Protein AF-A0A392PAN4-F1 (afdb_monomer_lite)

pLDDT: mean 82.79, std 13.72, range [45.28, 97.62]

Secondary structure (DSSP, 8-state):
----PPPHHHHHHHHHHHHHHHHHHHHHHHHHHHHHHHHHHHHHHHHHHHHHHHSS-S-SS-HHHHHHHHHHHHHH-TT--HHHHHHHHHHHHS-SSSS-HHHHHHH----S-HHHHHHHHHHHHHTSTT--HHHHHHHHHHHS-HHHHHHHHHHHTTS---HHHHHHHHHHHHT-

InterPro domains:
  IPR005162 Retrotransposon-derived protein PEG10, N-terminal capsid-like domain [PF03732] (67-145)

Organism: NCBI:txid97028

Radius of gyration: 30.58 Å; chains: 1; bounding box: 73×33×94 Å

Sequence (176 aa):
MPSKKVTPAAFTKMESRVESLEGEISEIRSTLIGVQNTVKENHASLIAMLEKCLGKSLASEEEGSTIHFFNSLIGEDEVLTWESLKEALMERYGGHGEGDVYEQLTDLKQEGTVEEYITEFEYLIAQIPKLPEKQFCGYFLHGLKSEIRGKVRSLAAMGEMNRTKLLQVTRAVERE

Foldseek 3Di:
DDDPDQDPVNVVVVVVVVVVVVVVVVVVVVVVVVVVVVVVVVVVVVQVVLCVLLVHHCPPPCPVVVVVLVVVQCVVDVDCDPVNVVVSSCVVRVDDDPDALVVVLQPAAPPDDLVVSVVVLVSSCVVPDDDDFVVSCVSSLNRYDPQLSVQLVVVCVVDPDGPVNSSVSSNVSRVD

Structure (mmCIF, N/CA/C/O backbone):
data_AF-A0A392PAN4-F1
#
_entry.id   AF-A0A392PAN4-F1
#
loop_
_atom_site.group_PDB
_atom_site.id
_atom_site.type_symbol
_atom_site.label_atom_id
_atom_site.label_alt_id
_atom_site.label_comp_id
_atom_site.label_asym_id
_atom_site.label_entity_id
_atom_site.label_seq_id
_atom_site.pdbx_PDB_ins_code
_atom_site.Cartn_x
_atom_site.Cartn_y
_atom_site.Cartn_z
_atom_site.occupancy
_atom_site.B_iso_or_equiv
_atom_site.auth_seq_id
_atom_site.auth_comp_id
_atom_site.auth_asym_id
_atom_site.auth_atom_id
_atom_site.pdbx_PDB_model_num
ATOM 1 N N . MET A 1 1 ? 47.818 -2.870 -68.012 1.00 50.97 1 MET A N 1
ATOM 2 C CA . MET A 1 1 ? 46.469 -2.378 -67.646 1.00 50.97 1 MET A CA 1
ATOM 3 C C . MET A 1 1 ? 46.524 -0.860 -67.544 1.00 50.97 1 MET A C 1
ATOM 5 O O . MET A 1 1 ? 47.509 -0.381 -66.995 1.00 50.97 1 MET A O 1
ATOM 9 N N . PRO A 1 2 ? 45.564 -0.091 -68.086 1.00 52.97 2 PRO A N 1
ATOM 10 C CA . PRO A 1 2 ? 45.598 1.360 -67.952 1.00 52.97 2 PRO A CA 1
ATOM 11 C C . PRO A 1 2 ? 45.207 1.756 -66.521 1.00 52.97 2 PRO A C 1
ATOM 13 O O . PRO A 1 2 ? 44.159 1.346 -66.023 1.00 52.97 2 PRO A O 1
ATOM 16 N N . SER A 1 3 ? 46.049 2.546 -65.854 1.00 58.22 3 SER A N 1
ATOM 17 C CA . SER A 1 3 ? 45.756 3.102 -64.531 1.00 58.22 3 SER A CA 1
ATOM 18 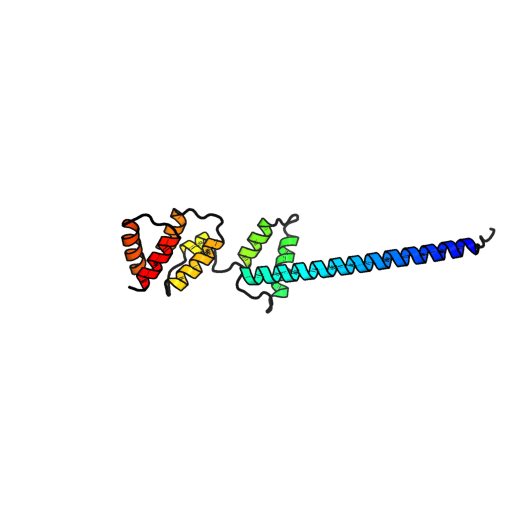C C . SER A 1 3 ? 44.596 4.094 -64.642 1.00 58.22 3 SER A C 1
ATOM 20 O O . SER A 1 3 ? 44.734 5.136 -65.286 1.00 58.22 3 SER A O 1
ATOM 22 N N . LYS A 1 4 ? 43.442 3.783 -64.035 1.00 68.19 4 LYS A N 1
ATOM 23 C CA . LYS A 1 4 ? 42.319 4.727 -63.915 1.00 68.19 4 LYS A CA 1
ATOM 24 C C . LYS A 1 4 ? 42.790 5.944 -63.114 1.00 68.19 4 LYS A C 1
ATOM 26 O O . LYS A 1 4 ? 42.970 5.853 -61.904 1.00 68.19 4 LYS A O 1
ATOM 31 N N . LYS A 1 5 ? 43.007 7.077 -63.785 1.00 70.75 5 LYS A N 1
ATOM 32 C CA . LYS A 1 5 ? 43.281 8.356 -63.121 1.00 70.75 5 LYS A CA 1
ATOM 33 C C . LYS A 1 5 ? 41.961 8.911 -62.588 1.00 70.75 5 LYS A C 1
ATOM 35 O O . LYS A 1 5 ? 41.019 9.090 -63.356 1.00 70.75 5 LYS A O 1
ATOM 40 N N . VAL A 1 6 ? 41.885 9.140 -61.279 1.00 69.25 6 VAL A N 1
ATOM 41 C CA . VAL A 1 6 ? 40.736 9.800 -60.645 1.00 69.25 6 VAL A CA 1
ATOM 42 C C . VAL A 1 6 ? 40.687 11.244 -61.140 1.00 69.25 6 VAL A C 1
ATOM 44 O O . VAL A 1 6 ? 41.702 11.938 -61.135 1.00 69.25 6 VAL A O 1
ATOM 47 N N . THR A 1 7 ? 39.526 11.684 -61.623 1.00 83.62 7 THR A N 1
ATOM 48 C CA . THR A 1 7 ? 39.338 13.053 -62.113 1.00 83.62 7 THR A CA 1
ATOM 49 C C . THR A 1 7 ? 39.040 14.004 -60.949 1.00 83.62 7 THR A C 1
ATOM 51 O O . THR A 1 7 ? 38.377 13.593 -59.996 1.00 83.62 7 THR A O 1
ATOM 54 N N . PRO A 1 8 ? 39.448 15.285 -61.021 1.00 83.19 8 PRO A N 1
ATOM 55 C CA . PRO A 1 8 ? 39.136 16.279 -59.987 1.00 83.19 8 PRO A CA 1
ATOM 56 C C . PRO A 1 8 ? 37.639 16.358 -59.647 1.00 83.19 8 PRO A C 1
ATOM 58 O O . PRO A 1 8 ? 37.271 16.416 -58.483 1.00 83.19 8 PRO A O 1
ATOM 61 N N . ALA A 1 9 ? 36.761 16.225 -60.648 1.00 85.19 9 ALA A N 1
ATOM 62 C CA . ALA A 1 9 ? 35.311 16.190 -60.443 1.00 85.19 9 ALA A CA 1
ATOM 63 C C . ALA A 1 9 ? 34.831 14.986 -59.605 1.00 85.19 9 ALA A C 1
ATOM 65 O O . ALA A 1 9 ? 33.872 15.099 -58.844 1.00 85.19 9 ALA A O 1
ATOM 66 N N . ALA A 1 10 ? 35.487 13.826 -59.731 1.00 85.81 10 ALA A N 1
ATOM 67 C CA . ALA A 1 10 ? 35.180 12.661 -58.906 1.00 85.81 10 ALA A CA 1
ATOM 68 C C . ALA A 1 10 ? 35.644 12.853 -57.454 1.00 85.81 10 ALA A C 1
ATOM 70 O O . ALA A 1 10 ? 34.995 12.335 -56.549 1.00 85.81 10 ALA A O 1
ATOM 71 N N . PHE A 1 11 ? 36.723 13.613 -57.240 1.00 86.50 11 PHE A N 1
ATOM 72 C CA . PHE A 1 11 ? 37.213 13.976 -55.911 1.00 86.50 11 PHE A CA 1
ATOM 73 C C . PHE A 1 11 ? 36.266 14.962 -55.214 1.00 86.50 11 PHE A C 1
ATOM 75 O O . PHE A 1 11 ? 35.783 14.655 -54.133 1.00 86.50 11 PHE A O 1
ATOM 82 N N . THR A 1 12 ? 35.853 16.043 -55.885 1.00 91.19 12 THR A N 1
ATOM 83 C CA . THR A 1 12 ? 34.876 17.007 -55.337 1.00 91.19 12 THR A CA 1
ATOM 84 C C . THR A 1 12 ? 33.529 16.358 -55.006 1.00 91.19 12 THR A C 1
ATOM 86 O O . THR A 1 12 ? 32.909 16.662 -53.993 1.00 91.19 12 THR A O 1
ATOM 89 N N . LYS A 1 13 ? 33.070 15.407 -55.833 1.00 92.12 13 LYS A N 1
ATOM 90 C CA . LYS A 1 13 ? 31.862 14.618 -55.537 1.00 92.12 13 LYS A CA 1
ATOM 91 C C . LYS A 1 13 ? 32.039 13.707 -54.317 1.00 92.12 13 LYS A C 1
ATOM 93 O O . LYS A 1 13 ? 31.056 13.331 -53.687 1.00 92.12 13 LYS A O 1
ATOM 98 N N . MET A 1 14 ? 33.261 13.272 -54.032 1.00 91.88 14 MET A N 1
ATOM 99 C CA . MET A 1 14 ? 33.560 12.461 -52.856 1.00 91.88 14 MET A CA 1
ATOM 100 C C . MET A 1 14 ? 33.595 13.331 -51.602 1.00 91.88 14 MET A C 1
ATOM 102 O O . MET A 1 14 ? 32.971 12.952 -50.621 1.00 91.88 14 MET A O 1
ATOM 106 N N . GLU A 1 15 ? 34.226 14.505 -51.668 1.00 92.44 15 GLU A N 1
ATOM 107 C CA . GLU A 1 15 ? 34.253 15.491 -50.579 1.00 92.44 15 GLU A CA 1
ATOM 108 C C . GLU A 1 15 ? 32.840 15.893 -50.151 1.00 92.44 15 GLU A C 1
ATOM 110 O O . GLU A 1 15 ? 32.498 15.745 -48.983 1.00 92.44 15 GLU A O 1
ATOM 115 N N . SER A 1 16 ? 31.965 16.256 -51.094 1.00 94.06 16 SER A N 1
ATOM 116 C CA . SER A 1 16 ? 30.584 16.626 -50.750 1.00 94.06 16 SER A CA 1
ATOM 117 C C . SER A 1 16 ? 29.777 15.476 -50.137 1.00 94.06 16 SER A C 1
ATOM 119 O O . SER A 1 16 ? 28.905 15.691 -49.297 1.00 94.06 16 SER A O 1
ATOM 121 N N . ARG A 1 17 ? 30.066 14.228 -50.530 1.00 95.50 17 ARG A N 1
ATOM 122 C CA . ARG A 1 17 ? 29.451 13.042 -49.913 1.00 95.50 17 ARG A CA 1
ATOM 123 C C . ARG A 1 17 ? 29.974 12.793 -48.506 1.00 95.50 17 ARG A C 1
ATOM 125 O O . ARG A 1 17 ? 29.199 12.348 -47.669 1.00 95.50 17 ARG A O 1
ATOM 132 N N . VAL A 1 18 ? 31.259 13.040 -48.261 1.00 95.19 18 VAL A N 1
ATOM 133 C CA . VAL A 1 18 ? 31.852 12.934 -46.924 1.00 95.19 18 VAL A CA 1
ATOM 134 C C . VAL A 1 18 ? 31.238 13.989 -46.007 1.00 95.19 18 VAL A C 1
ATOM 136 O O . VAL A 1 18 ? 30.734 13.616 -44.956 1.00 95.19 18 VAL A O 1
ATOM 139 N N . GLU A 1 19 ? 31.144 15.246 -46.447 1.00 95.62 19 GLU A N 1
ATOM 140 C CA . GLU A 1 19 ? 30.498 16.320 -45.676 1.00 95.62 19 GLU A CA 1
ATOM 141 C C . GLU A 1 19 ? 29.033 15.995 -45.336 1.00 95.62 19 GLU A C 1
ATOM 143 O O . GLU A 1 19 ? 28.597 16.180 -44.200 1.00 95.62 19 GLU A O 1
ATOM 148 N N . SER A 1 20 ? 28.271 15.449 -46.293 1.00 95.75 20 SER A N 1
ATOM 149 C CA . SER A 1 20 ? 26.887 15.011 -46.051 1.00 95.75 20 SER A CA 1
ATOM 150 C C . SER A 1 20 ? 26.806 13.905 -44.995 1.00 95.75 20 SER A C 1
ATOM 152 O O . SER A 1 20 ? 25.975 13.976 -44.093 1.00 95.75 20 SER A O 1
ATOM 154 N N . LEU A 1 21 ? 27.676 12.893 -45.082 1.00 95.69 21 LEU A N 1
ATOM 155 C CA . LEU A 1 21 ? 27.711 11.786 -44.122 1.00 95.69 21 LEU A CA 1
ATOM 156 C C . LEU A 1 21 ? 28.148 12.250 -42.729 1.00 95.69 21 LEU A C 1
ATOM 158 O O . LEU A 1 21 ? 27.616 11.775 -41.729 1.00 95.69 21 LEU A O 1
ATOM 162 N N . GLU A 1 22 ? 29.097 13.179 -42.642 1.00 96.00 22 GLU A N 1
ATOM 163 C CA . GLU A 1 22 ? 29.507 13.787 -41.374 1.00 96.00 22 GLU A CA 1
ATOM 164 C C . GLU A 1 22 ? 28.353 14.567 -40.729 1.00 96.00 22 GLU A C 1
ATOM 166 O O . GLU A 1 22 ? 28.155 14.474 -39.513 1.00 96.00 22 GLU A O 1
ATOM 171 N N . GLY A 1 23 ? 27.545 15.257 -41.542 1.00 96.81 23 GLY A N 1
ATOM 172 C CA . GLY A 1 23 ? 26.300 15.894 -41.112 1.00 96.81 23 GLY A CA 1
ATOM 173 C C . GLY A 1 23 ? 25.300 14.895 -40.522 1.00 96.81 23 GLY A C 1
ATOM 174 O O . GLY A 1 23 ? 24.870 15.065 -39.380 1.00 96.81 23 GLY A O 1
ATOM 175 N N . GLU A 1 24 ? 24.995 13.818 -41.250 1.00 96.06 24 GLU A N 1
ATOM 176 C CA . GLU A 1 24 ? 24.083 12.755 -40.793 1.00 96.06 24 GLU A CA 1
ATOM 177 C C . GLU A 1 24 ? 24.583 12.081 -39.501 1.00 96.06 24 GLU A C 1
ATOM 179 O O . GLU A 1 24 ? 23.814 11.862 -38.565 1.00 96.06 24 GLU A O 1
ATOM 184 N N . ILE A 1 25 ? 25.887 11.798 -39.393 1.00 95.88 25 ILE A N 1
ATOM 185 C CA . ILE A 1 25 ? 26.489 11.219 -38.179 1.00 95.88 25 ILE A CA 1
ATOM 186 C C . ILE A 1 25 ? 26.352 12.170 -36.984 1.00 95.88 25 ILE A C 1
ATOM 188 O O . ILE A 1 25 ? 26.114 11.719 -35.860 1.00 95.88 25 ILE A O 1
ATOM 192 N N . SER A 1 26 ? 26.513 13.477 -37.203 1.00 95.81 26 SER A N 1
ATOM 193 C CA . SER A 1 26 ? 26.331 14.486 -36.157 1.00 95.81 26 SER A CA 1
ATOM 194 C C . SER A 1 26 ? 24.885 14.518 -35.654 1.00 95.81 26 SER A C 1
ATOM 196 O O . SER A 1 26 ? 24.650 14.530 -34.443 1.00 95.81 26 SER A O 1
ATOM 198 N N . GLU A 1 27 ? 23.914 14.451 -36.568 1.00 96.69 27 GLU A N 1
ATOM 199 C CA . GLU A 1 27 ? 22.492 14.391 -36.223 1.00 96.69 27 GLU A CA 1
ATOM 200 C C . GLU A 1 27 ? 22.164 13.127 -35.418 1.00 96.69 27 GLU A C 1
ATOM 202 O O . GLU A 1 27 ? 21.604 13.224 -34.326 1.00 96.69 27 GLU A O 1
ATOM 207 N N . ILE A 1 28 ? 22.629 11.957 -35.871 1.00 96.81 28 ILE A N 1
ATOM 208 C CA . ILE A 1 28 ? 22.453 10.682 -35.158 1.00 96.81 28 ILE A CA 1
ATOM 209 C C . ILE A 1 28 ? 23.035 10.751 -33.742 1.00 96.81 28 ILE A C 1
ATOM 211 O O . ILE A 1 28 ? 22.403 10.2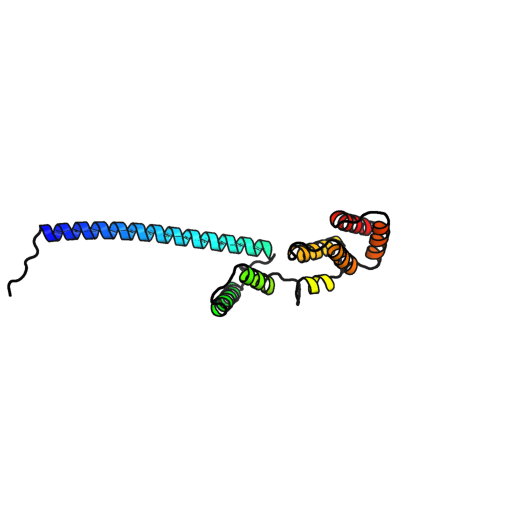93 -32.788 1.00 96.81 28 ILE A O 1
ATOM 215 N N . ARG A 1 29 ? 24.229 11.335 -33.572 1.00 95.50 29 ARG A N 1
ATOM 216 C CA . ARG A 1 29 ? 24.840 11.511 -32.243 1.00 95.50 29 ARG A CA 1
ATOM 217 C C . ARG A 1 29 ? 23.979 12.383 -31.339 1.00 95.50 29 ARG A C 1
ATOM 219 O O . ARG A 1 29 ? 23.805 12.042 -30.172 1.00 95.50 29 ARG A O 1
ATOM 226 N N . SER A 1 30 ? 23.431 13.473 -31.870 1.00 95.25 30 SER A N 1
ATOM 227 C CA . SER A 1 30 ? 22.530 14.353 -31.124 1.00 95.25 30 SER A CA 1
ATOM 228 C C . SER A 1 30 ? 21.270 13.607 -30.675 1.00 95.25 30 SER A C 1
ATOM 230 O O . SER A 1 30 ? 20.923 13.629 -29.492 1.00 95.25 30 SER A O 1
ATOM 232 N N . THR A 1 31 ? 20.635 12.858 -31.583 1.00 96.12 31 THR A N 1
ATOM 233 C CA . THR A 1 31 ? 19.462 12.035 -31.258 1.00 96.12 31 THR A CA 1
ATOM 234 C C . THR A 1 31 ? 19.784 10.993 -30.192 1.00 96.12 31 THR A C 1
ATOM 236 O O . THR A 1 31 ? 19.012 10.827 -29.248 1.00 96.12 31 THR A O 1
ATOM 239 N N . LEU A 1 32 ? 20.934 10.321 -30.293 1.00 94.06 32 LEU A N 1
ATOM 240 C CA . LEU A 1 32 ? 21.348 9.309 -29.324 1.00 94.06 32 LEU A CA 1
ATOM 241 C C . LEU A 1 32 ? 21.555 9.904 -27.924 1.00 94.06 32 LEU A C 1
ATOM 243 O O . LEU A 1 32 ? 21.117 9.311 -26.940 1.00 94.06 32 LEU A O 1
ATOM 247 N N . ILE A 1 33 ? 22.160 11.093 -27.832 1.00 95.31 33 ILE A N 1
ATOM 248 C CA . ILE A 1 33 ? 22.291 11.829 -26.566 1.00 95.31 33 ILE A CA 1
ATOM 249 C C . ILE A 1 33 ? 20.907 12.168 -25.999 1.00 95.31 33 ILE A C 1
ATOM 251 O O . ILE A 1 33 ? 20.674 11.969 -24.807 1.00 95.31 33 ILE A O 1
ATOM 255 N N . GLY A 1 34 ? 19.979 12.630 -26.844 1.00 95.12 34 GLY A N 1
ATOM 256 C CA . GLY A 1 34 ? 18.596 12.905 -26.448 1.00 95.12 34 GLY A CA 1
ATOM 257 C C . GLY A 1 34 ? 17.912 11.680 -25.840 1.00 95.12 34 GLY A C 1
ATOM 258 O O . GLY A 1 34 ? 17.422 11.744 -24.715 1.00 95.12 34 GLY A O 1
ATOM 259 N N . VAL A 1 35 ? 17.966 10.540 -26.533 1.00 92.75 35 VAL A N 1
ATOM 260 C CA . VAL A 1 35 ? 17.416 9.266 -26.041 1.00 92.75 35 VAL A CA 1
ATOM 261 C C . VAL A 1 35 ? 18.061 8.859 -24.717 1.00 92.75 35 VAL A C 1
ATOM 263 O O . VAL A 1 35 ? 17.358 8.490 -23.778 1.00 92.75 35 VAL A O 1
ATOM 266 N N . GLN A 1 36 ? 19.387 8.957 -24.604 1.00 89.88 36 GLN A N 1
ATOM 267 C CA . GLN A 1 36 ? 20.101 8.588 -23.383 1.00 89.88 36 GLN A CA 1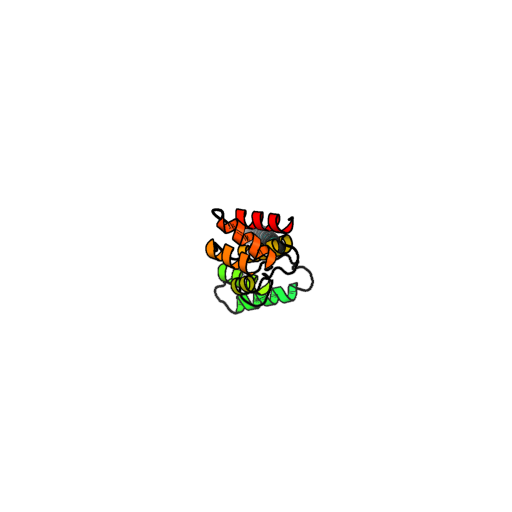
ATOM 268 C C . GLN A 1 36 ? 19.693 9.461 -22.187 1.00 89.88 36 GLN A C 1
ATOM 270 O O . GLN A 1 36 ? 19.553 8.946 -21.077 1.00 89.88 36 GLN A O 1
ATOM 275 N N . ASN A 1 37 ? 19.478 10.761 -22.403 1.00 90.75 37 ASN A N 1
ATOM 276 C CA . ASN A 1 37 ? 18.998 11.667 -21.362 1.00 90.75 37 ASN A CA 1
ATOM 277 C C . ASN A 1 37 ? 17.571 11.313 -20.932 1.00 90.75 37 ASN A C 1
ATOM 279 O O . ASN A 1 37 ? 17.333 11.144 -19.739 1.00 90.75 37 ASN A O 1
ATOM 283 N N . THR A 1 38 ? 16.657 11.087 -21.881 1.00 91.62 38 THR A N 1
ATOM 284 C CA . THR A 1 38 ? 15.278 10.675 -21.573 1.00 91.62 38 THR A CA 1
ATOM 285 C C . THR A 1 38 ? 15.230 9.350 -20.809 1.00 91.62 38 THR A C 1
ATOM 287 O O . THR A 1 38 ? 14.469 9.212 -19.857 1.00 91.62 38 THR A O 1
ATOM 290 N N . VAL A 1 39 ? 16.071 8.373 -21.163 1.00 83.06 39 VAL A N 1
ATOM 291 C CA . VAL A 1 39 ? 16.153 7.101 -20.425 1.00 83.06 39 VAL A CA 1
ATOM 292 C C . VAL A 1 39 ? 16.628 7.322 -18.988 1.00 83.06 39 VAL A C 1
ATOM 294 O O . VAL A 1 39 ? 16.052 6.745 -18.067 1.00 83.06 39 VAL A O 1
ATOM 297 N N . LYS A 1 40 ? 17.640 8.172 -18.771 1.00 80.56 40 LYS A N 1
ATOM 298 C CA . LYS A 1 40 ? 18.112 8.509 -17.418 1.00 80.56 40 LYS A CA 1
ATOM 299 C C . LYS A 1 40 ? 17.032 9.202 -16.590 1.00 80.56 40 LYS A C 1
ATOM 301 O O . LYS A 1 40 ? 16.852 8.850 -15.429 1.00 80.56 40 LYS A O 1
ATOM 306 N N . GLU A 1 41 ? 16.310 10.150 -17.179 1.00 84.19 41 GLU A N 1
ATOM 307 C CA . GLU A 1 41 ? 15.205 10.855 -16.519 1.00 84.19 41 GLU A CA 1
ATOM 308 C C . GLU A 1 41 ? 14.057 9.908 -16.159 1.00 84.19 41 GLU A C 1
ATOM 310 O O . GLU A 1 41 ? 13.551 9.948 -15.035 1.00 84.19 41 GLU A O 1
ATOM 315 N N . ASN A 1 42 ? 13.685 9.011 -17.074 1.00 81.31 42 ASN A N 1
ATOM 316 C CA . ASN A 1 42 ? 12.671 7.991 -16.820 1.00 81.31 42 ASN A CA 1
ATOM 317 C C . ASN A 1 42 ? 13.104 7.038 -15.703 1.00 81.31 42 ASN A C 1
ATOM 319 O O . ASN A 1 42 ? 12.303 6.733 -14.824 1.00 81.31 42 ASN A O 1
ATOM 323 N N . HIS A 1 43 ? 14.368 6.605 -15.699 1.00 79.62 43 HIS A N 1
ATOM 324 C CA . HIS A 1 43 ? 14.910 5.748 -14.646 1.00 79.62 43 HIS A CA 1
ATOM 325 C C . HIS A 1 43 ? 14.885 6.458 -13.284 1.00 79.62 43 HIS A C 1
ATOM 327 O O . HIS A 1 43 ? 14.361 5.908 -12.320 1.00 79.62 43 HIS A O 1
ATOM 333 N N . ALA A 1 44 ? 15.360 7.705 -13.209 1.00 74.81 44 ALA A N 1
ATOM 334 C CA . ALA A 1 44 ? 15.316 8.493 -11.978 1.00 74.81 44 ALA A CA 1
ATOM 335 C C . ALA A 1 44 ? 13.875 8.707 -11.479 1.00 74.81 44 ALA A C 1
ATOM 337 O O . ALA A 1 44 ? 13.606 8.589 -10.285 1.00 74.81 44 ALA A O 1
ATOM 338 N N . SER A 1 45 ? 12.936 8.964 -12.394 1.00 75.12 45 SER A N 1
ATOM 339 C CA . SER A 1 45 ? 11.514 9.127 -12.064 1.00 75.12 45 SER A CA 1
ATOM 340 C C . SER A 1 45 ? 10.892 7.830 -11.546 1.00 75.12 45 SER A C 1
ATOM 342 O O . SER A 1 45 ? 10.120 7.863 -10.589 1.00 75.12 45 SER A O 1
ATOM 344 N N . LEU A 1 46 ? 11.242 6.688 -12.149 1.00 73.06 46 LEU A N 1
ATOM 345 C CA . LEU A 1 46 ? 10.797 5.369 -11.706 1.00 73.06 46 LEU A CA 1
ATOM 346 C C . LEU A 1 46 ? 11.331 5.055 -10.303 1.00 73.06 46 LEU A C 1
ATOM 348 O O . LEU A 1 46 ? 10.548 4.655 -9.447 1.00 73.06 46 LEU A O 1
ATOM 352 N N . ILE A 1 47 ? 12.625 5.287 -10.048 1.00 69.75 47 ILE A N 1
ATOM 353 C CA . ILE A 1 47 ? 13.234 5.098 -8.722 1.00 69.75 47 ILE A CA 1
ATOM 354 C C . ILE A 1 47 ? 12.511 5.961 -7.690 1.00 69.75 47 ILE A C 1
ATOM 356 O O . ILE A 1 47 ? 12.024 5.433 -6.698 1.00 69.75 47 ILE A O 1
ATOM 360 N N . ALA A 1 48 ? 12.351 7.260 -7.953 1.00 68.69 48 ALA A N 1
ATOM 361 C CA . ALA A 1 48 ? 11.671 8.164 -7.028 1.00 68.69 48 ALA A CA 1
ATOM 362 C C . ALA A 1 48 ? 10.214 7.743 -6.756 1.00 68.69 48 ALA A C 1
ATOM 364 O O . ALA A 1 48 ? 9.719 7.882 -5.635 1.00 68.69 48 ALA A O 1
ATOM 365 N N . MET A 1 49 ? 9.512 7.218 -7.768 1.00 70.62 49 MET A N 1
ATOM 366 C CA . MET A 1 49 ? 8.167 6.670 -7.590 1.00 70.62 49 MET A CA 1
ATOM 367 C C . MET A 1 49 ? 8.185 5.422 -6.699 1.00 70.62 49 MET A C 1
ATOM 369 O O . MET A 1 49 ? 7.370 5.323 -5.784 1.00 70.62 49 MET A O 1
ATOM 373 N N . LEU A 1 50 ? 9.119 4.498 -6.937 1.00 64.38 50 LEU A N 1
ATOM 374 C CA . LEU A 1 50 ? 9.263 3.263 -6.166 1.00 64.38 50 LEU A CA 1
ATOM 375 C C . LEU A 1 50 ? 9.652 3.542 -4.710 1.00 64.38 50 LEU A C 1
ATOM 377 O O . LEU A 1 50 ? 8.993 3.030 -3.812 1.00 64.38 50 LEU A O 1
ATOM 381 N N . GLU A 1 51 ? 10.627 4.415 -4.454 1.00 64.38 51 GLU A N 1
ATOM 382 C CA . GLU A 1 51 ? 11.019 4.820 -3.093 1.00 64.38 51 GLU A CA 1
ATOM 383 C C . GLU A 1 51 ? 9.837 5.417 -2.319 1.00 64.38 51 GLU A C 1
ATOM 385 O O . GLU A 1 51 ? 9.618 5.110 -1.145 1.00 64.38 51 GLU A O 1
ATOM 390 N N . LYS A 1 52 ? 9.014 6.226 -2.997 1.00 62.84 52 LYS A N 1
ATOM 391 C CA . LYS A 1 52 ? 7.811 6.817 -2.407 1.00 62.84 52 LYS A CA 1
ATOM 392 C C . LYS A 1 52 ? 6.716 5.784 -2.121 1.00 62.84 52 LYS A C 1
ATOM 394 O O . LYS A 1 52 ? 6.002 5.935 -1.133 1.00 62.84 52 LYS A O 1
ATOM 399 N N . CYS A 1 53 ? 6.554 4.773 -2.973 1.00 58.31 53 CYS A N 1
ATOM 400 C CA . CYS A 1 53 ? 5.554 3.716 -2.797 1.00 58.31 53 CYS A CA 1
ATOM 401 C C . CYS A 1 53 ? 5.954 2.685 -1.734 1.00 58.31 53 CYS A C 1
ATOM 403 O O . CYS A 1 53 ? 5.088 2.172 -1.032 1.00 58.31 53 CYS A O 1
ATOM 405 N N . LEU A 1 54 ? 7.247 2.386 -1.617 1.00 58.81 54 LEU A N 1
ATOM 406 C CA . LEU A 1 54 ? 7.762 1.291 -0.792 1.00 58.81 54 LEU A CA 1
ATOM 407 C C . LEU A 1 54 ? 8.230 1.754 0.599 1.00 58.81 54 LEU A C 1
ATOM 409 O O . LEU A 1 54 ? 8.542 0.927 1.451 1.00 58.81 54 LEU A O 1
ATOM 413 N N . GLY A 1 55 ? 8.287 3.067 0.852 1.00 55.28 55 GLY A N 1
ATOM 414 C CA . GLY A 1 55 ? 8.631 3.628 2.166 1.00 55.28 55 GLY A CA 1
ATOM 415 C C . GLY A 1 55 ? 10.085 3.393 2.600 1.00 55.28 55 GLY A C 1
ATOM 416 O O . GLY A 1 55 ? 10.422 3.641 3.758 1.00 55.28 55 GLY A O 1
ATOM 417 N N . LYS A 1 56 ? 10.950 2.923 1.692 1.00 58.34 56 LYS A N 1
ATOM 418 C CA . LYS A 1 56 ? 12.376 2.642 1.918 1.00 58.34 56 LYS A CA 1
ATOM 419 C C . LYS A 1 56 ? 13.222 3.266 0.804 1.00 58.34 56 LYS A C 1
ATOM 421 O O . LYS A 1 56 ? 12.791 3.334 -0.343 1.00 58.34 56 LYS A O 1
ATOM 426 N N . SER A 1 57 ? 14.420 3.724 1.166 1.00 52.69 57 SER A N 1
ATOM 427 C CA . SER A 1 57 ? 15.414 4.273 0.234 1.00 52.69 57 SER A CA 1
ATOM 428 C C . SER A 1 57 ? 16.106 3.136 -0.517 1.00 52.69 57 SER A C 1
ATOM 430 O O . SER A 1 57 ? 16.637 2.232 0.126 1.00 52.69 57 SER A O 1
ATOM 432 N N . LEU A 1 58 ? 16.143 3.199 -1.851 1.00 53.53 58 LEU A N 1
ATOM 433 C CA . LEU A 1 58 ? 16.890 2.246 -2.688 1.00 53.53 58 LEU A CA 1
ATOM 434 C C . LEU A 1 58 ? 18.390 2.599 -2.755 1.00 53.53 58 LEU A C 1
ATOM 436 O O . LEU A 1 58 ? 19.192 1.829 -3.281 1.00 53.53 58 LEU A O 1
ATOM 440 N N . ALA A 1 59 ? 18.781 3.760 -2.216 1.00 52.16 59 ALA A N 1
ATOM 441 C CA . ALA A 1 59 ? 20.087 4.383 -2.421 1.00 52.16 59 ALA A CA 1
ATOM 442 C C . ALA A 1 59 ? 21.169 4.061 -1.362 1.00 52.16 59 ALA A C 1
ATOM 444 O O . ALA A 1 59 ? 22.224 4.696 -1.370 1.00 52.16 59 ALA A O 1
ATOM 445 N N . SER A 1 60 ? 20.972 3.104 -0.447 1.00 45.28 60 SER A N 1
ATOM 446 C CA . SER A 1 60 ? 22.029 2.688 0.497 1.00 45.28 60 SER A CA 1
ATOM 447 C C . SER A 1 60 ? 22.319 1.189 0.397 1.00 45.28 60 SER A C 1
ATOM 449 O O . SER A 1 60 ? 21.461 0.378 0.719 1.00 45.28 60 SER A O 1
ATOM 451 N N . GLU A 1 61 ? 23.526 0.843 -0.064 1.00 45.97 61 GLU A N 1
ATOM 452 C CA . GLU A 1 61 ? 24.102 -0.514 -0.211 1.00 45.97 61 GLU A CA 1
ATOM 453 C C . GLU A 1 61 ? 23.388 -1.504 -1.169 1.00 45.97 61 GLU A C 1
ATOM 455 O O . GLU A 1 61 ? 23.964 -2.536 -1.516 1.00 45.97 61 GLU A O 1
ATOM 460 N N . GLU A 1 62 ? 22.205 -1.179 -1.703 1.00 49.41 62 GLU A N 1
ATOM 461 C CA . GLU A 1 62 ? 21.362 -2.114 -2.472 1.00 49.41 62 GLU A CA 1
ATOM 462 C C . GLU A 1 62 ? 21.409 -2.017 -4.011 1.00 49.41 62 GLU A C 1
ATOM 464 O O . GLU A 1 62 ? 20.709 -2.782 -4.681 1.00 49.41 62 GLU A O 1
ATOM 469 N N . GLU A 1 63 ? 22.238 -1.162 -4.622 1.00 51.59 63 GLU A N 1
ATOM 470 C CA . GLU A 1 63 ? 22.313 -1.090 -6.097 1.00 51.59 63 GLU A CA 1
ATOM 471 C C . GLU A 1 63 ? 22.753 -2.430 -6.712 1.00 51.59 63 GLU A C 1
ATOM 473 O O . GLU A 1 63 ? 22.169 -2.880 -7.695 1.00 51.59 63 GLU A O 1
ATOM 478 N N . GLY A 1 64 ? 23.701 -3.143 -6.092 1.00 54.62 64 GLY A N 1
ATOM 479 C CA . GLY A 1 64 ? 24.115 -4.475 -6.553 1.00 54.62 64 GLY A CA 1
ATOM 480 C C . GLY A 1 64 ? 23.021 -5.536 -6.383 1.00 54.62 64 GLY A C 1
ATOM 481 O O . GLY A 1 64 ? 22.726 -6.284 -7.312 1.00 54.62 64 GLY A O 1
ATOM 482 N N . SER A 1 65 ? 22.379 -5.574 -5.212 1.00 67.19 65 SER A N 1
ATOM 483 C CA . SER A 1 65 ? 21.305 -6.526 -4.880 1.00 67.19 65 SER A CA 1
ATOM 484 C C . SER A 1 65 ? 20.097 -6.373 -5.812 1.00 67.19 65 SER A C 1
ATOM 486 O O . SER A 1 65 ? 19.578 -7.362 -6.337 1.00 67.19 65 SER A O 1
ATOM 488 N N . THR A 1 66 ? 19.701 -5.128 -6.076 1.00 68.31 66 THR A N 1
ATOM 489 C CA . THR A 1 66 ? 18.578 -4.782 -6.952 1.00 68.31 66 THR A CA 1
ATOM 490 C C . THR A 1 66 ? 18.914 -5.039 -8.421 1.00 68.31 66 THR A C 1
ATOM 492 O O . THR A 1 66 ? 18.105 -5.615 -9.140 1.00 68.31 66 THR A O 1
ATOM 495 N N . ILE A 1 67 ? 20.128 -4.725 -8.888 1.00 67.69 67 ILE A N 1
ATOM 496 C CA . ILE A 1 67 ? 20.541 -5.056 -10.265 1.00 67.69 67 ILE A CA 1
ATOM 497 C C . ILE A 1 67 ? 20.550 -6.577 -10.491 1.00 67.69 67 ILE A C 1
ATOM 499 O O . ILE A 1 67 ? 20.074 -7.049 -11.524 1.00 67.69 67 ILE A O 1
ATOM 503 N N . HIS A 1 68 ? 21.045 -7.367 -9.531 1.00 73.50 68 HIS A N 1
ATOM 504 C CA . HIS A 1 68 ? 21.022 -8.830 -9.631 1.00 73.50 68 HIS A CA 1
ATOM 505 C C . HIS A 1 68 ? 19.600 -9.402 -9.654 1.00 73.50 68 HIS A C 1
ATOM 507 O O . HIS A 1 68 ? 19.347 -10.340 -10.406 1.00 73.50 68 HIS A O 1
ATOM 513 N N . PHE A 1 69 ? 18.671 -8.815 -8.898 1.00 77.62 69 PHE A N 1
ATOM 514 C CA . PHE A 1 69 ? 17.253 -9.176 -8.940 1.00 77.62 69 PHE A CA 1
ATOM 515 C C . PHE A 1 69 ? 16.655 -9.031 -10.335 1.00 77.62 69 PHE A C 1
ATOM 517 O O . PHE A 1 69 ? 16.137 -9.996 -10.887 1.00 77.62 69 PHE A O 1
ATOM 524 N N . PHE A 1 70 ? 16.770 -7.833 -10.912 1.00 73.06 70 PHE A N 1
ATOM 525 C CA . PHE A 1 70 ? 16.232 -7.545 -12.236 1.00 73.06 70 PHE A CA 1
ATOM 526 C C . PHE A 1 70 ? 16.883 -8.426 -13.303 1.00 73.06 70 PHE A C 1
ATOM 528 O O . PHE A 1 70 ? 16.187 -8.930 -14.177 1.00 73.06 70 PHE A O 1
ATOM 535 N N . ASN A 1 71 ? 18.194 -8.673 -13.209 1.00 76.06 71 ASN A N 1
ATOM 536 C CA . ASN A 1 71 ? 18.882 -9.582 -14.126 1.00 76.06 71 ASN A CA 1
ATOM 537 C C . ASN A 1 71 ? 18.385 -11.034 -14.010 1.00 76.06 71 ASN A C 1
ATOM 539 O O . ASN A 1 71 ? 18.298 -11.705 -15.033 1.00 76.06 71 ASN A O 1
ATOM 543 N N . SER A 1 72 ? 18.041 -11.513 -12.806 1.00 78.31 72 SER A N 1
ATOM 544 C CA . SER A 1 72 ? 17.403 -12.830 -12.626 1.00 78.31 72 SER A CA 1
ATOM 545 C C . SER A 1 72 ? 16.012 -12.843 -13.255 1.00 78.31 72 SER A C 1
ATOM 547 O O . SER A 1 72 ? 15.712 -13.712 -14.064 1.00 78.31 72 SER A O 1
ATOM 549 N N . LEU A 1 73 ? 15.203 -11.818 -12.967 1.00 75.88 73 LEU A N 1
ATOM 550 C CA . LEU A 1 73 ? 13.824 -11.702 -13.444 1.00 75.88 73 LEU A CA 1
ATOM 551 C C . LEU A 1 73 ? 13.739 -11.653 -14.981 1.00 75.88 73 LEU A C 1
ATOM 553 O O . LEU A 1 73 ? 12.890 -12.296 -15.585 1.00 75.88 73 LEU A O 1
ATOM 557 N N . ILE A 1 74 ? 14.650 -10.909 -15.617 1.00 73.12 74 ILE A N 1
ATOM 558 C CA . ILE A 1 74 ? 14.751 -10.787 -17.081 1.00 73.12 74 ILE A CA 1
ATOM 559 C C . ILE A 1 74 ? 15.384 -12.041 -17.707 1.00 73.12 74 ILE A C 1
ATOM 561 O O . ILE A 1 74 ? 15.105 -12.361 -18.859 1.00 73.12 74 ILE A O 1
ATOM 565 N N . GLY A 1 75 ? 16.265 -12.735 -16.980 1.00 70.62 75 GLY A N 1
ATOM 566 C CA . GLY A 1 75 ? 16.915 -13.957 -17.456 1.00 70.62 75 GLY A CA 1
ATOM 567 C C . GLY A 1 75 ? 16.019 -15.196 -17.407 1.00 70.62 75 GLY A C 1
ATOM 568 O O . GLY A 1 75 ? 16.232 -16.121 -18.190 1.00 70.62 75 GLY A O 1
ATOM 569 N N . GLU A 1 76 ? 15.041 -15.222 -16.501 1.00 66.62 76 GLU A N 1
ATOM 570 C CA . GLU A 1 76 ? 14.112 -16.341 -16.312 1.00 66.62 76 GLU A CA 1
ATOM 571 C C . GLU A 1 76 ? 12.890 -16.276 -17.237 1.00 66.62 76 GLU A C 1
ATOM 573 O O . GLU A 1 76 ? 12.411 -17.326 -17.666 1.00 66.62 76 GLU A O 1
ATOM 578 N N . ASP A 1 77 ? 12.412 -15.074 -17.576 1.00 59.19 77 ASP A N 1
ATOM 579 C CA . ASP A 1 77 ? 11.156 -14.886 -18.305 1.00 59.19 77 ASP A CA 1
ATOM 580 C C . ASP A 1 77 ? 11.377 -14.147 -19.637 1.00 59.19 77 ASP A C 1
ATOM 582 O O . ASP A 1 77 ? 11.672 -12.950 -19.678 1.00 59.19 77 ASP A O 1
ATOM 586 N N . GLU A 1 78 ? 11.220 -14.858 -20.760 1.00 60.50 78 GLU A N 1
ATOM 587 C CA . GLU A 1 78 ? 11.453 -14.318 -22.113 1.00 60.50 78 GLU A CA 1
ATOM 588 C C . GLU A 1 78 ? 10.461 -13.181 -22.460 1.00 60.50 78 GLU A C 1
ATOM 590 O O . GLU A 1 78 ? 10.704 -12.387 -23.372 1.00 60.50 78 GLU A O 1
ATOM 595 N N . VAL A 1 79 ? 9.355 -13.065 -21.702 1.00 66.88 79 VAL A N 1
ATOM 596 C CA . VAL A 1 79 ? 8.348 -11.997 -21.808 1.00 66.88 79 VAL A CA 1
ATOM 597 C C . VAL A 1 79 ? 7.912 -11.517 -20.415 1.00 66.88 79 VAL A C 1
ATOM 599 O O . VAL A 1 79 ? 6.820 -11.825 -19.942 1.00 66.88 79 VAL A O 1
ATOM 602 N N . LEU A 1 80 ? 8.740 -10.696 -19.766 1.00 76.56 80 LEU A N 1
ATOM 603 C CA . LEU A 1 80 ? 8.372 -10.038 -18.509 1.00 76.56 80 LEU A CA 1
ATOM 604 C C . LEU A 1 80 ? 7.215 -9.042 -18.722 1.00 76.56 80 LEU A C 1
ATOM 606 O O . LEU A 1 80 ? 7.388 -7.974 -19.318 1.00 76.56 80 LEU A O 1
ATOM 610 N N . THR A 1 81 ? 6.024 -9.375 -18.221 1.00 83.56 81 THR A N 1
ATOM 611 C CA . THR A 1 81 ? 4.862 -8.472 -18.268 1.00 83.56 81 THR A CA 1
ATOM 612 C C . THR A 1 81 ? 4.887 -7.451 -17.126 1.00 83.56 81 THR A C 1
ATOM 614 O O . THR A 1 81 ? 5.540 -7.653 -16.103 1.00 83.56 81 THR A O 1
ATOM 617 N N . TRP A 1 82 ? 4.140 -6.349 -17.272 1.00 79.25 82 TRP A N 1
ATOM 618 C CA . TRP A 1 82 ? 3.996 -5.349 -16.205 1.00 79.25 82 TRP A CA 1
ATOM 619 C C . TRP A 1 82 ? 3.420 -5.937 -14.909 1.00 79.25 82 TRP A C 1
ATOM 621 O O . TRP A 1 82 ? 3.895 -5.587 -13.832 1.00 79.25 82 TRP A O 1
ATOM 631 N N . GLU A 1 83 ? 2.429 -6.832 -14.996 1.00 78.12 83 GLU A N 1
ATOM 632 C CA . GLU A 1 83 ? 1.836 -7.448 -13.801 1.00 78.12 83 GLU A CA 1
ATOM 633 C C . GLU A 1 83 ? 2.841 -8.369 -13.099 1.00 78.12 83 GLU A C 1
ATOM 635 O O . GLU A 1 83 ? 2.999 -8.265 -11.887 1.00 78.12 83 GLU A O 1
ATOM 640 N N . SER A 1 84 ? 3.608 -9.163 -13.855 1.00 78.69 84 SER A N 1
ATOM 641 C CA . SER A 1 84 ? 4.680 -10.011 -13.311 1.00 78.69 84 SER A CA 1
ATOM 642 C C . SER A 1 84 ? 5.775 -9.185 -12.626 1.00 78.69 84 SER A C 1
ATOM 644 O O . SER A 1 84 ? 6.213 -9.507 -11.525 1.00 78.69 84 SER A O 1
ATOM 646 N N . LEU A 1 85 ? 6.193 -8.076 -13.248 1.00 80.19 85 LEU A N 1
ATOM 647 C CA . LEU A 1 85 ? 7.169 -7.162 -12.652 1.00 80.19 85 LEU A CA 1
ATOM 648 C C . LEU A 1 85 ? 6.635 -6.535 -11.358 1.00 80.19 85 LEU A C 1
ATOM 650 O O . LEU A 1 85 ? 7.356 -6.434 -10.367 1.00 80.19 85 LEU A O 1
ATOM 654 N N . LYS A 1 86 ? 5.375 -6.097 -11.368 1.00 76.19 86 LYS A N 1
ATOM 655 C CA . LYS A 1 86 ? 4.717 -5.516 -10.200 1.00 76.19 86 LYS A CA 1
ATOM 656 C C . LYS A 1 86 ? 4.636 -6.525 -9.055 1.00 76.19 86 LYS A C 1
ATOM 658 O O . LYS A 1 86 ? 4.971 -6.157 -7.936 1.00 76.19 86 LYS A O 1
ATOM 663 N N . GLU A 1 87 ? 4.221 -7.763 -9.317 1.00 75.88 87 GLU A N 1
ATOM 664 C CA . GLU A 1 87 ? 4.171 -8.826 -8.304 1.00 75.88 87 GLU A CA 1
ATOM 665 C C . GLU A 1 87 ? 5.553 -9.084 -7.697 1.00 75.88 87 GLU A C 1
ATOM 667 O O . GLU A 1 87 ? 5.697 -9.027 -6.478 1.00 75.88 87 GLU A O 1
ATOM 672 N N . ALA A 1 88 ? 6.587 -9.232 -8.528 1.00 78.31 88 ALA A N 1
ATOM 673 C CA . ALA A 1 88 ? 7.950 -9.481 -8.062 1.00 78.31 88 ALA A CA 1
ATOM 674 C C . ALA A 1 88 ? 8.518 -8.313 -7.224 1.00 78.31 88 ALA A C 1
ATOM 676 O O . ALA A 1 88 ? 9.224 -8.516 -6.234 1.00 78.31 88 ALA A O 1
ATOM 677 N N . LEU A 1 89 ? 8.198 -7.066 -7.592 1.00 77.06 89 LEU A N 1
ATOM 678 C CA . LEU A 1 89 ? 8.578 -5.889 -6.805 1.00 77.06 89 LEU A CA 1
ATOM 679 C C . LEU A 1 89 ? 7.843 -5.827 -5.463 1.00 77.06 89 LEU A C 1
ATOM 681 O O . LEU A 1 89 ? 8.453 -5.463 -4.457 1.00 77.06 89 LEU A O 1
ATOM 685 N N . MET A 1 90 ? 6.558 -6.182 -5.437 1.00 72.56 90 MET A N 1
ATOM 686 C CA . MET A 1 90 ? 5.778 -6.249 -4.202 1.00 72.56 90 MET A CA 1
ATOM 687 C C . MET A 1 90 ? 6.291 -7.359 -3.277 1.00 72.56 90 MET A C 1
ATOM 689 O O . MET A 1 90 ? 6.426 -7.117 -2.083 1.00 72.56 90 MET A O 1
ATOM 693 N N . GLU A 1 91 ? 6.654 -8.525 -3.815 1.00 73.19 91 GLU A N 1
ATOM 694 C CA . GLU A 1 91 ? 7.235 -9.630 -3.042 1.00 73.19 91 GLU A CA 1
ATOM 695 C C . GLU A 1 91 ? 8.571 -9.234 -2.398 1.00 73.19 91 GLU A C 1
ATOM 697 O O . GLU A 1 91 ? 8.793 -9.465 -1.210 1.00 73.19 91 GLU A O 1
ATOM 702 N N . ARG A 1 92 ? 9.461 -8.588 -3.161 1.00 73.06 92 ARG A N 1
ATOM 703 C CA . ARG A 1 92 ? 10.802 -8.243 -2.674 1.00 73.06 92 ARG A CA 1
ATOM 704 C C . ARG A 1 92 ? 10.841 -6.992 -1.799 1.00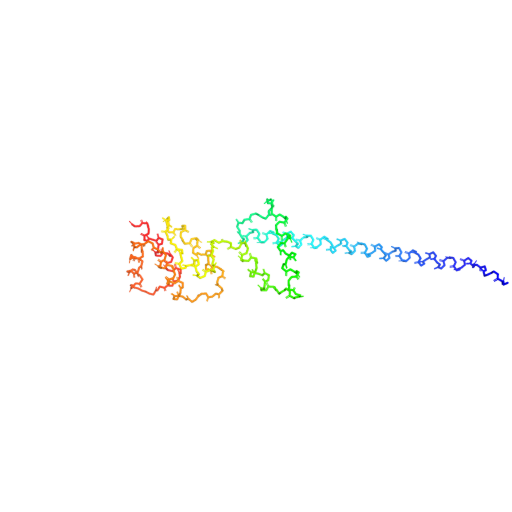 73.06 92 ARG A C 1
ATOM 706 O O . ARG A 1 92 ? 11.641 -6.929 -0.867 1.00 73.06 92 ARG A O 1
ATOM 713 N N . TYR A 1 93 ? 10.023 -5.986 -2.108 1.00 70.75 93 TYR A N 1
ATOM 714 C CA . TYR A 1 93 ? 10.131 -4.661 -1.491 1.00 70.75 93 TYR A CA 1
ATOM 715 C C . TYR A 1 93 ? 8.842 -4.143 -0.847 1.00 70.75 93 TYR A C 1
ATOM 717 O O . TYR A 1 93 ? 8.916 -3.179 -0.085 1.00 70.75 93 TYR A O 1
ATOM 725 N N . GLY A 1 94 ? 7.678 -4.751 -1.090 1.00 66.19 94 GLY A N 1
ATOM 726 C CA . GLY A 1 94 ? 6.370 -4.312 -0.566 1.00 66.19 94 GLY A CA 1
ATOM 727 C C . GLY A 1 94 ? 6.150 -4.581 0.927 1.00 66.19 94 GLY A C 1
ATOM 728 O O . GLY A 1 94 ? 5.012 -4.708 1.364 1.00 66.19 94 GLY A O 1
ATOM 729 N N . GLY A 1 95 ? 7.237 -4.743 1.685 1.00 62.03 95 GLY A N 1
ATOM 730 C CA . GLY A 1 95 ? 7.269 -5.476 2.942 1.00 62.03 95 GLY A CA 1
ATOM 731 C C . GLY A 1 95 ? 6.257 -5.049 4.002 1.00 62.03 95 GLY A C 1
ATOM 732 O O . GLY A 1 95 ? 6.107 -3.862 4.259 1.00 62.03 95 GLY A O 1
ATOM 733 N N . HIS A 1 96 ? 5.705 -6.039 4.709 1.00 57.78 96 HIS A N 1
ATOM 734 C CA . HIS A 1 96 ? 5.565 -6.059 6.176 1.00 57.78 96 HIS A CA 1
ATOM 735 C C . HIS A 1 96 ? 5.297 -7.480 6.719 1.00 57.78 96 HIS A C 1
ATOM 737 O O . HIS A 1 96 ? 4.546 -7.669 7.668 1.00 57.78 96 HIS A O 1
ATOM 743 N N . GLY A 1 97 ? 5.935 -8.512 6.156 1.00 60.97 97 GLY A N 1
ATOM 744 C CA . GLY A 1 97 ? 5.842 -9.860 6.722 1.00 60.97 97 GLY A CA 1
ATOM 745 C C . GLY A 1 97 ? 6.187 -10.968 5.742 1.00 60.97 97 GLY A C 1
ATOM 746 O O . GLY A 1 97 ? 6.327 -10.730 4.544 1.00 60.97 97 GLY A O 1
ATOM 747 N N . GLU A 1 98 ? 6.338 -12.178 6.275 1.00 67.56 98 GLU A N 1
ATOM 748 C CA . GLU A 1 98 ? 6.221 -13.399 5.480 1.00 67.56 98 GLU A CA 1
ATOM 749 C C . GLU A 1 98 ? 4.760 -13.582 5.048 1.00 67.56 98 GLU A C 1
ATOM 751 O O . GLU A 1 98 ? 3.842 -13.199 5.777 1.00 67.56 98 GLU A O 1
ATOM 756 N N . GLY A 1 99 ? 4.554 -14.185 3.879 1.00 73.62 99 GLY A N 1
ATOM 757 C CA . GLY A 1 99 ? 3.219 -14.504 3.384 1.00 73.62 99 GLY A CA 1
ATOM 758 C C . GLY A 1 99 ? 2.578 -13.409 2.538 1.00 73.62 99 GLY A C 1
ATOM 759 O O . GLY A 1 99 ? 3.079 -12.286 2.418 1.00 73.62 99 GLY A O 1
ATOM 760 N N . ASP A 1 100 ? 1.458 -13.753 1.909 1.00 82.81 100 ASP A N 1
ATOM 761 C CA . ASP A 1 100 ? 0.708 -12.807 1.086 1.00 82.81 100 ASP A CA 1
ATOM 762 C C . ASP A 1 100 ? -0.033 -11.752 1.935 1.00 82.81 100 ASP A C 1
ATOM 764 O O . ASP A 1 100 ? -0.145 -11.843 3.159 1.00 82.81 100 ASP A O 1
ATOM 768 N N . VAL A 1 101 ? -0.565 -10.715 1.283 1.00 85.56 101 VAL A N 1
ATOM 769 C CA . VAL A 1 101 ? -1.265 -9.615 1.970 1.00 85.56 101 VAL A CA 1
ATOM 770 C C . VAL A 1 101 ? -2.480 -10.079 2.795 1.00 85.56 101 VAL A C 1
ATOM 772 O O . VAL A 1 101 ? -2.825 -9.444 3.792 1.00 85.56 101 VAL A O 1
ATOM 775 N N . TYR A 1 102 ? -3.147 -11.174 2.421 1.00 89.81 102 TYR A N 1
ATOM 776 C CA . TYR A 1 102 ? -4.288 -11.713 3.165 1.00 89.81 102 TYR A CA 1
ATOM 777 C C . TYR A 1 102 ? -3.839 -12.463 4.422 1.00 89.81 102 TYR A C 1
ATOM 779 O O . TYR A 1 102 ? -4.518 -12.375 5.452 1.00 89.81 102 TYR A O 1
ATOM 787 N N . GLU A 1 103 ? -2.710 -13.168 4.356 1.00 90.12 103 GLU A N 1
ATOM 788 C CA . GLU A 1 103 ? -2.052 -13.769 5.522 1.00 90.12 103 GLU A CA 1
ATOM 789 C C . GLU A 1 103 ? -1.631 -12.669 6.505 1.00 90.12 103 GLU A C 1
ATOM 791 O O . GLU A 1 103 ? -2.067 -12.672 7.658 1.00 90.12 103 GLU A O 1
ATOM 796 N N . GLN A 1 104 ? -0.950 -11.629 6.012 1.00 90.12 104 GLN A N 1
ATOM 797 C CA . GLN A 1 104 ? -0.548 -10.472 6.820 1.00 90.12 104 GLN A CA 1
ATOM 798 C C . GLN A 1 104 ? -1.751 -9.762 7.468 1.00 90.12 104 GLN A C 1
ATOM 800 O O . GLN A 1 104 ? -1.722 -9.444 8.656 1.00 90.12 104 GLN A O 1
ATOM 805 N N . LEU A 1 105 ? -2.861 -9.565 6.742 1.00 92.88 105 LEU A N 1
ATOM 806 C CA . LEU A 1 105 ? -4.098 -8.994 7.304 1.00 92.88 105 LEU A CA 1
ATOM 807 C C . LEU A 1 105 ? -4.741 -9.872 8.384 1.00 92.88 105 LEU A C 1
ATOM 809 O O . LEU A 1 105 ? -5.410 -9.358 9.285 1.00 92.88 105 LEU A O 1
ATOM 813 N N . THR A 1 106 ? -4.597 -11.191 8.271 1.00 92.75 106 THR A N 1
ATOM 814 C CA . THR A 1 106 ? -5.127 -12.143 9.254 1.00 92.75 106 THR A CA 1
ATOM 815 C C . THR A 1 106 ? -4.306 -12.093 10.541 1.00 92.75 106 THR A C 1
ATOM 817 O O . THR A 1 106 ? -4.870 -12.098 11.646 1.00 92.75 106 THR A O 1
ATOM 820 N N . ASP A 1 107 ? -2.991 -11.968 10.398 1.00 93.62 107 ASP A N 1
ATOM 821 C CA . ASP A 1 107 ? -2.049 -11.958 11.509 1.00 93.62 107 ASP A CA 1
ATOM 822 C C . ASP A 1 107 ? -1.922 -10.589 12.179 1.00 93.62 107 ASP A C 1
ATOM 824 O O . ASP A 1 107 ? -1.646 -10.536 13.377 1.00 93.62 107 ASP A O 1
ATOM 828 N N . LEU A 1 108 ? -2.246 -9.495 11.482 1.00 94.56 108 LEU A N 1
ATOM 829 C CA . LEU A 1 108 ? -2.182 -8.143 12.031 1.00 94.56 108 LEU A CA 1
ATOM 830 C C . LEU A 1 108 ? -3.020 -8.006 13.315 1.00 94.56 108 LEU A C 1
ATOM 832 O O . LEU A 1 108 ? -4.251 -8.147 13.308 1.00 94.56 108 LEU A O 1
ATOM 836 N N . LYS A 1 109 ? -2.352 -7.665 14.424 1.00 96.81 109 LYS A N 1
ATOM 837 C CA . LYS A 1 109 ? -2.973 -7.343 15.718 1.00 96.81 109 LYS A CA 1
ATOM 838 C C . LYS A 1 109 ? -2.646 -5.919 16.143 1.00 96.81 109 LYS A C 1
ATOM 840 O O . LYS A 1 109 ? -1.558 -5.408 15.914 1.00 96.81 109 LYS A O 1
ATOM 845 N N . GLN A 1 110 ? -3.593 -5.287 16.824 1.00 97.44 110 GLN A N 1
ATOM 846 C CA . GLN A 1 110 ? -3.368 -4.022 17.503 1.00 97.44 110 GLN A CA 1
ATOM 847 C C . GLN A 1 110 ? -2.488 -4.259 18.738 1.00 97.44 110 GLN A C 1
ATOM 849 O O . GLN A 1 110 ? -2.979 -4.701 19.778 1.00 97.44 110 GLN A O 1
ATOM 854 N N . GLU A 1 111 ? -1.206 -3.917 18.649 1.00 94.56 111 GLU A N 1
ATOM 855 C CA . GLU A 1 111 ? -0.278 -3.957 19.789 1.00 94.56 111 GLU A CA 1
ATOM 856 C C . GLU A 1 111 ? -0.196 -2.600 20.504 1.00 94.56 111 GLU A C 1
ATOM 858 O O . GLU A 1 111 ? -0.276 -2.530 21.736 1.00 94.56 111 GLU A O 1
ATOM 863 N N . GLY A 1 112 ? -0.147 -1.513 19.731 1.00 92.88 112 GLY A N 1
ATOM 864 C CA . GLY A 1 112 ? -0.082 -0.132 20.206 1.00 92.88 112 GLY A CA 1
ATOM 865 C C . GLY A 1 112 ? -1.437 0.580 20.243 1.00 92.88 112 GLY A C 1
ATOM 866 O O . GLY A 1 112 ? -2.447 0.036 20.720 1.00 92.88 112 GLY A O 1
ATOM 867 N N . THR A 1 113 ? -1.420 1.820 19.766 1.00 96.44 113 THR A N 1
ATOM 868 C CA . THR A 1 113 ? -2.584 2.705 19.627 1.00 96.44 113 THR A CA 1
ATOM 869 C C . THR A 1 113 ? -3.477 2.290 18.456 1.00 96.44 113 THR A C 1
ATOM 871 O O . THR A 1 113 ? -3.063 1.553 17.556 1.00 96.44 113 THR A O 1
ATOM 874 N N . VAL A 1 114 ? -4.726 2.761 18.442 1.00 96.75 114 VAL A N 1
ATOM 875 C CA . VAL A 1 114 ? -5.637 2.548 17.310 1.00 96.75 114 VAL A CA 1
ATOM 876 C C . VAL A 1 114 ? -5.113 3.226 16.049 1.00 96.75 114 VAL A C 1
ATOM 878 O O . VAL A 1 114 ? -5.266 2.657 14.976 1.00 96.75 114 VAL A O 1
ATOM 881 N N . GLU A 1 115 ? -4.492 4.404 16.138 1.00 96.06 115 GLU A N 1
ATOM 882 C CA . GLU A 1 115 ? -3.974 5.083 14.939 1.00 96.06 115 GLU A CA 1
ATOM 883 C C . GLU A 1 115 ? -2.809 4.329 14.294 1.00 96.06 115 GLU A C 1
ATOM 885 O O . GLU A 1 115 ? -2.777 4.208 13.070 1.00 96.06 115 GLU A O 1
ATOM 890 N N . GLU A 1 116 ? -1.892 3.773 15.091 1.00 94.94 116 GLU A N 1
ATOM 891 C CA . GLU A 1 116 ? -0.817 2.912 14.576 1.00 94.94 116 GLU A CA 1
ATOM 892 C C . GLU A 1 116 ? -1.405 1.676 13.886 1.00 94.94 116 GLU A C 1
ATOM 894 O O . GLU A 1 116 ? -1.054 1.375 12.748 1.00 94.94 116 GLU A O 1
ATOM 899 N N . TYR A 1 117 ? -2.377 1.017 14.525 1.00 96.81 117 TYR A N 1
ATOM 900 C CA . TYR A 1 117 ? -3.063 -0.133 13.936 1.00 96.81 117 TYR A CA 1
ATOM 901 C C . TYR A 1 117 ? -3.818 0.213 12.645 1.00 96.81 117 TYR A C 1
ATOM 903 O O . TYR A 1 117 ? -3.750 -0.541 11.677 1.00 96.81 117 TYR A O 1
ATOM 911 N N . ILE A 1 118 ? -4.539 1.341 12.607 1.00 96.12 118 ILE A N 1
ATOM 912 C CA . ILE A 1 118 ? -5.252 1.790 11.403 1.00 96.12 118 ILE A CA 1
ATOM 913 C C . ILE A 1 118 ? -4.261 2.071 10.277 1.00 96.12 118 ILE A C 1
ATOM 915 O O . ILE A 1 118 ? -4.529 1.666 9.153 1.00 96.12 118 ILE A O 1
ATOM 919 N N . THR A 1 119 ? -3.140 2.731 10.570 1.00 94.19 119 THR A N 1
ATOM 920 C CA . THR A 1 119 ? -2.115 3.052 9.566 1.00 94.19 119 THR A CA 1
ATOM 921 C C . THR A 1 119 ? -1.570 1.778 8.922 1.00 94.19 119 THR A C 1
ATOM 923 O O . THR A 1 119 ? -1.538 1.676 7.697 1.00 94.19 119 THR A O 1
ATOM 926 N N . GLU A 1 120 ? -1.227 0.779 9.737 1.00 92.88 120 GLU A N 1
ATOM 927 C CA . GLU A 1 120 ? -0.718 -0.507 9.253 1.00 92.88 120 GLU A CA 1
ATOM 928 C C . GLU A 1 120 ? -1.782 -1.286 8.463 1.00 92.88 120 GLU A C 1
ATOM 930 O O . GLU A 1 120 ? -1.535 -1.812 7.378 1.00 92.88 120 GLU A O 1
ATOM 935 N N . PHE A 1 121 ? -3.022 -1.293 8.953 1.00 94.81 121 PHE A N 1
ATOM 936 C CA . PHE A 1 121 ? -4.138 -1.914 8.248 1.00 94.81 121 PHE A CA 1
ATOM 937 C C . PHE A 1 121 ? -4.414 -1.237 6.893 1.00 94.81 121 PHE A C 1
ATOM 939 O O . PHE A 1 121 ? -4.631 -1.927 5.896 1.00 94.81 121 PHE A O 1
ATOM 946 N N . GLU A 1 122 ? -4.393 0.101 6.839 1.00 93.38 122 GLU A N 1
ATOM 947 C CA . GLU A 1 122 ? -4.572 0.903 5.619 1.00 93.38 122 GLU A CA 1
ATOM 948 C C . GLU A 1 122 ? -3.464 0.664 4.592 1.00 93.38 122 GLU A C 1
ATOM 950 O O . GLU A 1 122 ? -3.741 0.623 3.389 1.00 93.38 122 GLU A O 1
ATOM 955 N N . TYR A 1 123 ? -2.237 0.437 5.057 1.00 89.25 123 TYR A N 1
ATOM 956 C CA . TYR A 1 123 ? -1.125 0.050 4.203 1.00 89.25 123 TYR A CA 1
ATOM 957 C C . TYR A 1 123 ? -1.374 -1.299 3.512 1.00 89.25 123 TYR A C 1
ATOM 959 O O . TYR A 1 123 ? -1.279 -1.388 2.286 1.00 89.25 123 TYR A O 1
ATOM 967 N N . LEU A 1 124 ? -1.773 -2.333 4.261 1.00 90.38 124 LEU A N 1
ATOM 968 C CA . LEU A 1 124 ? -2.030 -3.666 3.701 1.00 90.38 124 LEU A CA 1
ATOM 969 C C . LEU A 1 124 ? -3.218 -3.668 2.727 1.00 90.38 124 LEU A C 1
ATOM 971 O O . LEU A 1 124 ? -3.127 -4.169 1.606 1.00 90.38 124 LEU A O 1
ATOM 975 N N . ILE A 1 125 ? -4.341 -3.051 3.097 1.00 91.75 125 ILE A N 1
ATOM 976 C CA . ILE A 1 125 ? -5.528 -3.022 2.225 1.00 91.75 125 ILE A CA 1
ATOM 977 C C . ILE A 1 125 ? -5.335 -2.181 0.956 1.00 91.75 125 ILE A C 1
ATOM 979 O O . ILE A 1 125 ? -6.041 -2.425 -0.024 1.00 91.75 125 ILE A O 1
ATOM 983 N N . ALA A 1 126 ? -4.394 -1.227 0.931 1.00 88.75 126 ALA A N 1
ATOM 984 C CA . ALA A 1 126 ? -4.059 -0.469 -0.278 1.00 88.75 126 ALA A CA 1
ATOM 985 C C . ALA A 1 126 ? -3.487 -1.361 -1.394 1.00 88.75 126 ALA A C 1
ATOM 987 O O . ALA A 1 126 ? -3.600 -1.019 -2.573 1.00 88.75 126 ALA A O 1
ATOM 988 N N . GLN A 1 127 ? -2.934 -2.524 -1.039 1.00 85.19 127 GLN A N 1
ATOM 989 C CA . GLN A 1 127 ? -2.395 -3.499 -1.985 1.00 85.19 127 GLN A CA 1
ATOM 990 C C . GLN A 1 127 ? -3.492 -4.374 -2.619 1.00 85.19 127 GLN A C 1
ATOM 992 O O . GLN A 1 127 ? -3.250 -5.031 -3.630 1.00 85.19 127 GLN A O 1
ATOM 997 N N . ILE A 1 128 ? -4.718 -4.364 -2.071 1.00 85.56 128 ILE A N 1
ATOM 998 C CA . ILE A 1 128 ? -5.830 -5.208 -2.525 1.00 85.56 128 ILE A CA 1
ATOM 999 C C . ILE A 1 128 ? -6.810 -4.388 -3.380 1.00 85.56 128 ILE A C 1
ATOM 1001 O O . ILE A 1 128 ? -7.630 -3.625 -2.848 1.00 85.56 128 ILE A O 1
ATOM 1005 N N . PRO A 1 129 ? -6.819 -4.561 -4.716 1.00 78.69 129 PRO A N 1
ATOM 1006 C CA . PRO A 1 129 ? -7.753 -3.856 -5.578 1.00 78.69 129 PRO A CA 1
ATOM 1007 C C . PRO A 1 129 ? -9.180 -4.382 -5.355 1.00 78.69 129 PRO A C 1
ATOM 1009 O O . PRO A 1 129 ? -9.571 -5.413 -5.893 1.00 78.69 129 PRO A O 1
ATOM 1012 N N . LYS A 1 130 ? -9.989 -3.614 -4.610 1.00 86.69 130 LYS A N 1
ATOM 1013 C CA . LYS A 1 130 ? -11.427 -3.846 -4.340 1.00 86.69 130 LYS A CA 1
ATOM 1014 C C . LYS A 1 130 ? -11.743 -4.970 -3.342 1.00 86.69 130 LYS A C 1
ATOM 1016 O O . LYS A 1 130 ? -12.573 -5.836 -3.614 1.00 86.69 130 LYS A O 1
ATOM 1021 N N . LEU A 1 131 ? -11.188 -4.890 -2.134 1.00 90.94 131 LEU A N 1
ATOM 1022 C CA . LEU A 1 131 ? -11.625 -5.735 -1.016 1.00 90.94 131 LEU A CA 1
ATOM 1023 C C . LEU A 1 131 ? -13.136 -5.546 -0.732 1.00 90.94 131 LEU A C 1
ATOM 1025 O O . LEU A 1 131 ? -13.560 -4.401 -0.584 1.00 90.94 131 LEU A O 1
ATOM 1029 N N . PRO A 1 132 ? -13.975 -6.594 -0.641 1.00 93.50 132 PRO A N 1
ATOM 1030 C CA . PRO A 1 132 ? -15.379 -6.483 -0.237 1.00 93.50 132 PRO A CA 1
ATOM 1031 C C . PRO A 1 132 ? -15.568 -5.905 1.172 1.00 93.50 132 PRO A C 1
ATOM 1033 O O . PRO A 1 132 ? -14.817 -6.217 2.092 1.00 93.50 132 PRO A O 1
ATOM 1036 N N . GLU A 1 133 ? -16.641 -5.135 1.381 1.00 91.62 133 GLU A N 1
ATOM 1037 C CA . GLU A 1 133 ? -16.916 -4.447 2.657 1.00 91.62 133 GLU A CA 1
ATOM 1038 C C . GLU A 1 133 ? -16.942 -5.386 3.870 1.00 91.62 133 GLU A C 1
ATOM 1040 O O . GLU A 1 133 ? -16.361 -5.099 4.913 1.00 91.62 133 GLU A O 1
ATOM 1045 N N . LYS A 1 134 ? -17.572 -6.557 3.720 1.00 91.25 134 LYS A N 1
ATOM 1046 C CA . LYS A 1 134 ? -17.643 -7.558 4.791 1.00 91.25 134 LYS A CA 1
ATOM 1047 C C . LYS A 1 134 ? -16.263 -8.092 5.180 1.00 91.25 134 LYS A C 1
ATOM 1049 O O . LYS A 1 134 ? -16.044 -8.360 6.357 1.00 91.25 134 LYS A O 1
ATOM 1054 N N . GLN A 1 135 ? -15.358 -8.240 4.211 1.00 94.12 135 GLN A N 1
ATOM 1055 C CA . GLN A 1 135 ? -13.992 -8.696 4.466 1.00 94.12 135 GLN A CA 1
ATOM 1056 C C . GLN A 1 135 ? -13.175 -7.596 5.140 1.00 94.12 135 GLN A C 1
ATOM 1058 O O . GLN A 1 135 ? -12.555 -7.868 6.161 1.00 94.12 135 GLN A O 1
ATOM 1063 N N . PHE A 1 136 ? -13.272 -6.349 4.662 1.00 95.00 136 PHE A N 1
ATOM 1064 C CA . PHE A 1 136 ? -12.661 -5.189 5.324 1.00 95.00 136 PHE A CA 1
ATOM 1065 C C . PHE A 1 136 ? -13.038 -5.139 6.810 1.00 95.00 136 PHE A C 1
ATOM 1067 O O . PHE A 1 136 ? -12.167 -5.132 7.676 1.00 95.00 136 PHE A O 1
ATOM 1074 N N . CYS A 1 137 ? -14.340 -5.170 7.114 1.00 93.94 137 CYS A N 1
ATOM 1075 C CA . CYS A 1 137 ? -14.825 -5.135 8.493 1.00 93.94 137 CYS A CA 1
ATOM 1076 C C . CYS A 1 137 ? -14.373 -6.364 9.292 1.00 93.94 137 CYS A C 1
ATOM 1078 O O . CYS A 1 137 ? -14.072 -6.247 10.477 1.00 93.94 137 CYS A O 1
ATOM 1080 N N . GLY A 1 138 ? -14.346 -7.540 8.658 1.00 94.50 138 GLY A N 1
ATOM 1081 C CA . GLY A 1 138 ? -13.905 -8.790 9.268 1.00 94.50 138 GLY A CA 1
ATOM 1082 C C . GLY A 1 138 ? -12.454 -8.729 9.732 1.00 94.50 138 GLY A C 1
ATOM 1083 O O . GLY A 1 138 ? -12.205 -8.930 10.920 1.00 94.50 138 GLY A O 1
ATOM 1084 N N . TYR A 1 139 ? -11.530 -8.402 8.824 1.00 96.19 139 TYR A N 1
ATOM 1085 C CA . TYR A 1 139 ? -10.103 -8.289 9.131 1.00 96.19 139 TYR A CA 1
ATOM 1086 C C . TYR A 1 139 ? -9.836 -7.189 10.160 1.00 96.19 139 TYR A C 1
ATOM 1088 O O . TYR A 1 139 ? -9.210 -7.448 11.187 1.00 96.19 139 TYR A O 1
ATOM 1096 N N . PHE A 1 140 ? -10.408 -5.999 9.953 1.00 96.69 140 PHE A N 1
ATOM 1097 C CA . PHE A 1 140 ? -10.208 -4.870 10.858 1.00 96.69 140 PHE A CA 1
ATOM 1098 C C . PHE A 1 140 ? -10.683 -5.186 12.281 1.00 96.69 140 PHE A C 1
ATOM 1100 O O . PHE A 1 140 ? -9.961 -5.021 13.258 1.00 96.69 140 PHE A O 1
ATOM 1107 N N . LEU A 1 141 ? -11.902 -5.714 12.433 1.00 95.94 141 LEU A N 1
ATOM 1108 C CA . LEU A 1 141 ? -12.404 -6.077 13.758 1.00 95.94 141 LEU A CA 1
ATOM 1109 C C . LEU A 1 141 ? -11.646 -7.258 14.362 1.00 95.94 141 LEU A C 1
ATOM 1111 O O . LEU A 1 141 ? -11.645 -7.395 15.580 1.00 95.94 141 LEU A O 1
ATOM 1115 N N . HIS A 1 142 ? -11.073 -8.152 13.558 1.00 96.56 142 HIS A N 1
ATOM 1116 C CA . HIS A 1 142 ? -10.340 -9.306 14.067 1.00 96.56 142 HIS A CA 1
ATOM 1117 C C . HIS A 1 142 ? -9.038 -8.891 14.763 1.00 96.56 142 HIS A C 1
ATOM 1119 O O . HIS A 1 142 ? -8.747 -9.431 15.834 1.00 96.56 142 HIS A O 1
ATOM 1125 N N . GLY A 1 143 ? -8.315 -7.918 14.200 1.00 96.69 143 GLY A N 1
ATOM 1126 C CA . GLY A 1 143 ? -7.030 -7.453 14.725 1.00 96.69 143 GLY A CA 1
ATOM 1127 C C . GLY A 1 143 ? -7.117 -6.520 15.936 1.00 96.69 143 GLY A C 1
ATOM 1128 O O . GLY A 1 143 ? -6.152 -6.421 16.687 1.00 96.69 143 GLY A O 1
ATOM 1129 N N . LEU A 1 144 ? -8.260 -5.873 16.180 1.00 97.62 144 LEU A N 1
ATOM 1130 C CA . LEU A 1 144 ? -8.432 -4.973 17.327 1.00 97.62 144 LEU A CA 1
ATOM 1131 C C . LEU A 1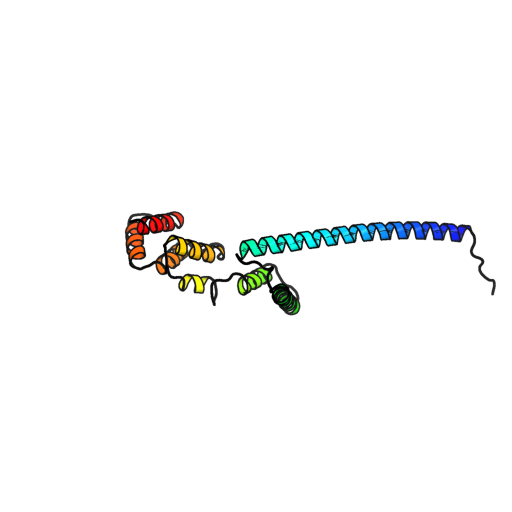 144 ? -8.323 -5.680 18.687 1.00 97.62 144 LEU A C 1
ATOM 1133 O O . LEU A 1 144 ? -8.810 -6.805 18.869 1.00 97.62 144 LEU A O 1
ATOM 1137 N N . LYS A 1 145 ? -7.803 -4.946 19.682 1.00 97.00 145 LYS A N 1
ATOM 1138 C CA . LYS A 1 145 ? -7.824 -5.356 21.095 1.00 97.00 145 LYS A CA 1
ATOM 1139 C C . LYS A 1 145 ? -9.247 -5.656 21.554 1.00 97.00 145 LYS A C 1
ATOM 1141 O O . LYS A 1 145 ? -10.214 -5.028 21.115 1.00 97.00 145 LYS A O 1
ATOM 1146 N N . SER A 1 146 ? -9.383 -6.638 22.442 1.00 94.25 146 SER A N 1
ATOM 1147 C CA . SER A 1 146 ? -10.682 -7.207 22.813 1.00 94.25 146 SER A CA 1
ATOM 1148 C C . SER A 1 146 ? -11.667 -6.174 23.376 1.00 94.25 146 SER A C 1
ATOM 1150 O O . SER A 1 146 ? -12.851 -6.210 23.030 1.00 94.25 146 SER A O 1
ATOM 1152 N N . GLU A 1 147 ? -11.170 -5.219 24.164 1.00 93.25 147 GLU A N 1
ATOM 1153 C CA . GLU A 1 147 ? -11.948 -4.171 24.822 1.00 93.25 147 GLU A CA 1
ATOM 1154 C C . GLU A 1 147 ? -12.514 -3.185 23.793 1.00 93.25 147 GLU A C 1
ATOM 1156 O O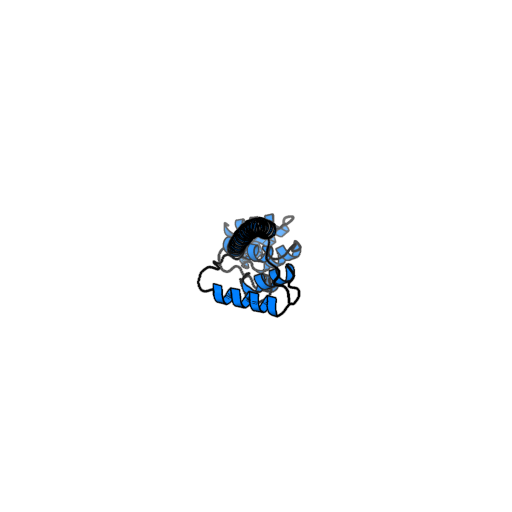 . GLU A 1 147 ? -13.710 -2.879 23.790 1.00 93.25 147 GLU A O 1
ATOM 1161 N N . ILE A 1 148 ? -11.661 -2.746 22.865 1.00 95.88 148 ILE A N 1
ATOM 1162 C CA . ILE A 1 148 ? -12.013 -1.826 21.778 1.00 95.88 148 ILE A CA 1
ATOM 1163 C C . ILE A 1 148 ? -12.971 -2.522 20.816 1.00 95.88 148 ILE A C 1
ATOM 1165 O O . ILE A 1 148 ? -14.044 -2.004 20.513 1.00 95.88 148 ILE A O 1
ATOM 1169 N N . ARG A 1 149 ? -12.643 -3.747 20.400 1.00 95.81 149 ARG A N 1
ATOM 1170 C CA . ARG A 1 149 ? -13.477 -4.574 19.525 1.00 95.81 149 ARG A CA 1
ATOM 1171 C C . ARG A 1 149 ? -14.887 -4.764 20.078 1.00 95.81 149 ARG A C 1
ATOM 1173 O O . ARG A 1 149 ? -15.848 -4.694 19.313 1.00 95.81 149 ARG A O 1
ATOM 1180 N N . GLY A 1 150 ? -15.018 -5.013 21.382 1.00 93.38 150 GLY A N 1
ATOM 1181 C CA . GLY A 1 150 ? -16.310 -5.144 22.056 1.00 93.38 150 GLY A CA 1
ATOM 1182 C C . GLY A 1 150 ? -17.139 -3.864 21.955 1.00 93.38 150 GLY A C 1
ATOM 1183 O O . GLY A 1 150 ? -18.277 -3.907 21.485 1.00 93.38 150 GLY A O 1
ATOM 1184 N N . LYS A 1 151 ? -16.548 -2.717 22.314 1.00 93.56 151 LYS A N 1
ATOM 1185 C CA . LYS A 1 151 ? -17.195 -1.398 22.217 1.00 93.56 151 LYS A CA 1
ATOM 1186 C C . LYS A 1 151 ? -17.602 -1.062 20.771 1.00 93.56 151 LYS A C 1
ATOM 1188 O O . LYS A 1 151 ? -18.750 -0.693 20.526 1.00 93.56 151 LYS A O 1
ATOM 1193 N N . VAL A 1 152 ? -16.708 -1.267 19.801 1.00 93.50 152 VAL A N 1
ATOM 1194 C CA . VAL A 1 152 ? -16.968 -0.996 18.375 1.00 93.50 152 VAL A CA 1
ATOM 1195 C C . VAL A 1 152 ? -18.099 -1.874 17.833 1.00 93.50 152 VAL A C 1
ATOM 1197 O O . VAL A 1 152 ? -18.970 -1.365 17.131 1.00 93.50 152 VAL A O 1
ATOM 1200 N N . ARG A 1 153 ? -18.150 -3.172 18.176 1.00 92.44 153 ARG A N 1
ATOM 1201 C CA . ARG A 1 153 ? -19.248 -4.063 17.749 1.00 92.44 153 ARG A CA 1
ATOM 1202 C C . ARG A 1 153 ? -20.596 -3.645 18.326 1.00 92.44 153 ARG A C 1
ATOM 1204 O O . ARG A 1 153 ? -21.587 -3.689 17.604 1.00 92.44 153 ARG A O 1
ATOM 1211 N N . SER A 1 154 ? -20.633 -3.225 19.589 1.00 90.94 154 SER A N 1
ATOM 1212 C CA . SER A 1 154 ? -21.860 -2.718 20.212 1.00 90.94 154 SER A CA 1
ATOM 1213 C C . SER A 1 154 ? -22.379 -1.476 19.488 1.00 90.94 154 SER A C 1
ATOM 1215 O O . SER A 1 154 ? -23.557 -1.417 19.153 1.00 90.94 154 SER A O 1
ATOM 1217 N N . LEU A 1 155 ? -21.495 -0.528 19.158 1.00 87.44 155 LEU A N 1
ATOM 1218 C CA . LEU A 1 155 ? -21.855 0.660 18.376 1.00 87.44 155 LEU A CA 1
ATOM 1219 C C . LEU A 1 155 ? -22.262 0.308 16.937 1.00 87.44 155 LEU A C 1
ATOM 1221 O O . LEU A 1 155 ? -23.192 0.901 16.396 1.00 87.44 155 LEU A O 1
ATOM 1225 N N . ALA A 1 156 ? -21.618 -0.692 16.331 1.00 84.19 156 ALA A N 1
ATOM 1226 C CA . ALA A 1 156 ? -21.969 -1.185 15.002 1.00 84.19 156 ALA A CA 1
ATOM 1227 C C . ALA A 1 156 ? -23.340 -1.861 14.944 1.00 84.19 156 ALA A C 1
ATOM 1229 O O . ALA A 1 156 ? -23.988 -1.823 13.908 1.00 84.19 156 ALA A O 1
ATOM 1230 N N . ALA A 1 157 ? -23.811 -2.456 16.039 1.00 83.44 157 ALA A N 1
ATOM 1231 C CA . ALA A 1 157 ? -25.147 -3.044 16.093 1.00 83.44 157 ALA A CA 1
ATOM 1232 C C . ALA A 1 157 ? -26.269 -1.988 16.104 1.00 83.44 157 ALA A C 1
ATOM 1234 O O . ALA A 1 157 ? -27.423 -2.322 15.845 1.00 83.44 157 ALA A O 1
ATOM 1235 N N . MET A 1 158 ? -25.949 -0.721 16.396 1.00 80.56 158 MET A N 1
ATOM 1236 C CA . MET A 1 158 ? -26.924 0.370 16.500 1.00 80.56 158 MET A CA 1
ATOM 1237 C C . MET A 1 158 ? -27.212 1.076 15.162 1.00 80.56 158 MET A C 1
ATOM 1239 O O . MET A 1 158 ? -28.065 1.961 15.124 1.00 80.56 158 MET A O 1
ATOM 1243 N N . GLY A 1 159 ? -26.533 0.717 14.066 1.00 79.00 159 GLY A N 1
ATOM 1244 C CA . GLY A 1 159 ? -26.746 1.335 12.754 1.00 79.00 159 GLY A CA 1
ATOM 1245 C C . GLY A 1 159 ? -25.918 0.709 11.631 1.00 79.00 159 GLY A C 1
ATOM 1246 O O . GLY A 1 159 ? -25.164 -0.234 11.846 1.00 79.00 159 GLY A O 1
ATOM 1247 N N . GLU A 1 160 ? -26.048 1.229 10.411 1.00 77.56 160 GLU A N 1
ATOM 1248 C CA . GLU A 1 160 ? -25.233 0.765 9.282 1.00 77.56 160 GLU A CA 1
ATOM 1249 C C . GLU A 1 160 ? -23.756 1.142 9.467 1.00 77.56 160 GLU A C 1
ATOM 1251 O O . GLU A 1 160 ? -23.419 2.278 9.810 1.00 77.56 160 GLU A O 1
ATOM 1256 N N . MET A 1 161 ? -22.867 0.177 9.216 1.00 82.88 161 MET A N 1
ATOM 1257 C CA . MET A 1 161 ? -21.424 0.335 9.375 1.00 82.88 161 MET A CA 1
ATOM 1258 C C . MET A 1 161 ? -20.722 0.173 8.025 1.00 82.88 161 MET A C 1
ATOM 1260 O O . MET A 1 161 ? -20.782 -0.894 7.416 1.00 82.88 161 MET A O 1
ATOM 1264 N N . ASN A 1 162 ? -20.045 1.233 7.582 1.00 88.94 162 ASN A N 1
ATOM 1265 C CA . ASN A 1 162 ? -19.147 1.233 6.424 1.00 88.94 162 ASN A CA 1
ATOM 1266 C C . ASN A 1 162 ? -17.699 1.515 6.869 1.00 88.94 162 ASN A C 1
ATOM 1268 O O . ASN A 1 162 ? -17.487 1.905 8.019 1.00 88.94 162 ASN A O 1
ATOM 1272 N N . ARG A 1 163 ? -16.705 1.358 5.982 1.00 91.75 163 ARG A N 1
ATOM 1273 C CA . ARG A 1 163 ? -15.265 1.546 6.286 1.00 91.75 163 ARG A CA 1
ATOM 1274 C C . ARG A 1 163 ? -14.995 2.833 7.039 1.00 91.75 163 ARG A C 1
ATOM 1276 O O . ARG A 1 163 ? -14.411 2.817 8.115 1.00 91.75 163 ARG A O 1
ATOM 1283 N N . THR A 1 164 ? -15.453 3.953 6.483 1.00 91.75 164 THR A N 1
ATOM 1284 C CA . THR A 1 164 ? -15.204 5.279 7.046 1.00 91.75 164 THR A CA 1
ATOM 1285 C C . THR A 1 164 ? -15.775 5.381 8.452 1.00 91.75 164 THR A C 1
ATOM 1287 O O . THR A 1 164 ? -15.093 5.845 9.366 1.00 91.75 164 THR A O 1
ATOM 1290 N N . LYS A 1 165 ? -17.008 4.902 8.649 1.00 91.62 165 LYS A N 1
ATOM 1291 C CA . LYS A 1 165 ? -17.657 4.918 9.956 1.00 91.62 165 LYS A CA 1
ATOM 1292 C C . LYS A 1 165 ? -16.954 3.992 10.946 1.00 91.62 165 LYS A C 1
ATOM 1294 O O . LYS A 1 165 ? -16.775 4.389 12.093 1.00 91.62 165 LYS A O 1
ATOM 1299 N N . LEU A 1 166 ? -16.507 2.818 10.504 1.00 94.44 166 LEU A N 1
ATOM 1300 C CA . LEU A 1 166 ? -15.800 1.846 11.333 1.00 94.44 166 LEU A CA 1
ATOM 1301 C C . LEU A 1 166 ? -14.498 2.434 11.883 1.00 94.44 166 LEU A C 1
ATOM 1303 O O . LEU A 1 166 ? -14.268 2.387 13.092 1.00 94.44 166 LEU A O 1
ATOM 1307 N N . LEU A 1 167 ? -13.692 3.060 11.024 1.00 94.81 167 LEU A N 1
ATOM 1308 C CA . LEU A 1 167 ? -12.448 3.710 11.437 1.00 94.81 167 LEU A CA 1
ATOM 1309 C C . LEU A 1 167 ? -12.713 4.879 12.396 1.00 94.81 167 LEU A C 1
ATOM 1311 O O . LEU A 1 167 ? -12.065 4.990 13.433 1.00 94.81 167 LEU A O 1
ATOM 1315 N N . GLN A 1 168 ? -13.699 5.732 12.098 1.00 93.06 168 GLN A N 1
ATOM 1316 C CA . GLN A 1 168 ? -14.065 6.860 12.964 1.00 93.06 168 GLN A CA 1
ATOM 1317 C C . GLN A 1 168 ? -14.540 6.415 14.350 1.00 93.06 168 GLN A C 1
ATOM 1319 O O . GLN A 1 168 ? -14.117 6.978 15.357 1.00 93.06 168 GLN A O 1
ATOM 1324 N N . VAL A 1 169 ? -15.414 5.409 14.406 1.00 93.31 169 VAL A N 1
ATOM 1325 C CA . VAL A 1 169 ? -15.932 4.870 15.669 1.00 93.31 169 VAL A CA 1
ATOM 1326 C C . VAL A 1 169 ? -14.805 4.251 16.486 1.00 93.31 169 VAL A C 1
ATOM 1328 O O . VAL A 1 169 ? -14.727 4.486 17.686 1.00 93.31 169 VAL A O 1
ATOM 1331 N N . THR A 1 170 ? -13.893 3.524 15.845 1.00 95.19 170 THR A N 1
ATOM 1332 C CA . THR A 1 170 ? -12.757 2.897 16.536 1.00 95.19 170 THR A CA 1
ATOM 1333 C C . THR A 1 170 ? -11.826 3.943 17.147 1.00 95.19 170 THR A C 1
ATOM 1335 O O . THR A 1 170 ? -11.435 3.805 18.303 1.00 95.19 170 THR A O 1
ATOM 1338 N N . ARG A 1 171 ? -11.558 5.043 16.430 1.00 94.62 171 ARG A N 1
ATOM 1339 C CA . ARG A 1 171 ? -10.811 6.193 16.968 1.00 94.62 171 ARG A CA 1
ATOM 1340 C C . ARG A 1 171 ? -11.517 6.861 18.146 1.00 94.62 171 ARG A C 1
ATOM 1342 O O . ARG A 1 171 ? -10.863 7.270 19.098 1.00 94.62 171 ARG A O 1
ATOM 1349 N N . ALA A 1 172 ? -12.841 7.002 18.081 1.00 92.25 172 ALA A N 1
ATOM 1350 C CA . ALA A 1 172 ? -13.618 7.591 19.170 1.00 92.25 172 ALA A CA 1
ATOM 1351 C C . ALA A 1 172 ? -13.575 6.714 20.432 1.00 92.25 172 ALA A C 1
ATOM 1353 O O . ALA A 1 172 ? -13.390 7.233 21.525 1.00 92.25 172 ALA A O 1
ATOM 1354 N N . VAL A 1 173 ? -13.663 5.393 20.259 1.00 92.75 173 VAL A N 1
ATOM 1355 C CA . VAL A 1 173 ? -13.656 4.402 21.343 1.00 92.75 173 VAL A CA 1
ATOM 1356 C C . VAL A 1 173 ? -12.356 4.392 22.155 1.00 92.75 173 VAL A C 1
ATOM 1358 O O . VAL A 1 173 ? -12.403 4.103 23.347 1.00 92.75 173 VAL A O 1
ATOM 1361 N N . GLU A 1 174 ? -11.205 4.679 21.542 1.00 91.31 174 GLU A N 1
ATOM 1362 C CA . GLU A 1 174 ? -9.922 4.757 22.263 1.00 91.31 174 GLU A CA 1
ATOM 1363 C C . GLU A 1 174 ? -9.797 6.032 23.114 1.00 91.31 174 GLU A C 1
ATOM 1365 O O . GLU A 1 174 ? -9.068 6.048 24.102 1.00 91.31 174 GLU A O 1
ATOM 1370 N N . ARG A 1 175 ? -10.520 7.100 22.751 1.00 82.88 175 ARG A N 1
ATOM 1371 C CA . ARG A 1 175 ? -10.497 8.388 23.465 1.00 82.88 175 ARG A CA 1
ATOM 1372 C C . ARG A 1 175 ? -11.457 8.442 24.663 1.00 82.88 175 ARG A C 1
ATOM 1374 O O . ARG A 1 175 ? -11.424 9.434 25.389 1.00 82.88 175 ARG A O 1
ATOM 1381 N N . GLU A 1 176 ? -12.299 7.419 24.835 1.00 70.69 176 GLU A N 1
ATOM 1382 C CA . GLU A 1 176 ? -13.246 7.225 25.951 1.00 70.69 176 GLU A CA 1
ATOM 1383 C C . GLU A 1 176 ? -12.705 6.286 27.037 1.00 70.69 176 GLU A C 1
ATOM 1385 O O . GLU A 1 176 ? -12.618 6.743 28.198 1.00 70.69 176 GLU A O 1
#